Protein AF-A0A433BDW0-F1 (afdb_monomer_lite)

Foldseek 3Di:
DLVQLVVLLVVCLVDLDPVSLLSNLLVLLCVLPPVLVPDDPPQLLNLLSPLVLDDPLVVLLNLQSVCSNCVVVPVDQDPVNVVSRFFPDKDAQDPDDPVCVVLVDRHIWTDGPNFFIGGSQLSSLLSNVSVVQSPPPVHDSNDDDVLSVLSSCCRGHVPNDPDPRRPSSCPSPPPPDD

Sequence (178 aa):
MYEKLQFEAQRLRKGWGKFDAANFIWTAWHLFNDWPKSEPTESPSRNKRDRTSLPEEMRLVIGITNDLANGTKHFILTGKSAERCKVSEVHEELEADWYSYFFHENILAVTAHGDWYFSIRVLQNLWMAYFEWVFDDQQPIDKFPIEILDAIRYCHIPTRPATPTPRIWLEHIEYTPE

Structure (mmCIF, N/CA/C/O backbone):
data_AF-A0A433BDW0-F1
#
_entry.id   AF-A0A433BDW0-F1
#
loop_
_atom_site.group_PDB
_atom_site.id
_atom_site.type_symbol
_atom_site.label_atom_id
_atom_site.label_alt_id
_atom_site.label_comp_id
_atom_site.label_asym_id
_atom_site.label_entity_id
_atom_site.label_seq_id
_atom_site.pdbx_PDB_ins_code
_atom_site.Cartn_x
_atom_site.Cartn_y
_atom_site.Cartn_z
_atom_site.occupancy
_atom_site.B_iso_or_equiv
_atom_site.auth_seq_id
_atom_site.auth_comp_id
_atom_site.auth_asym_id
_atom_site.auth_atom_id
_atom_site.pdbx_PDB_model_num
ATOM 1 N N . MET A 1 1 ? -9.185 14.028 6.359 1.00 83.00 1 MET A N 1
ATOM 2 C CA . MET A 1 1 ? -7.943 13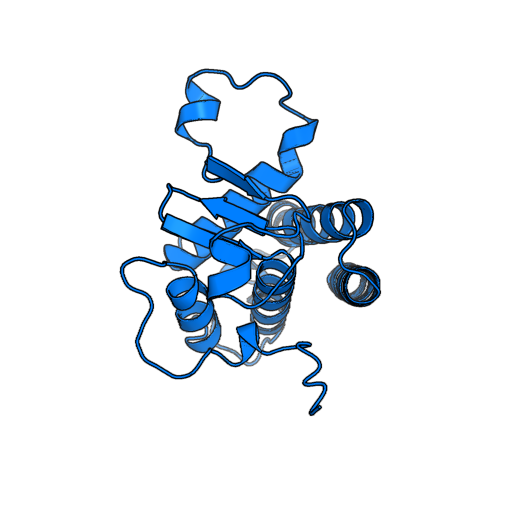.464 5.770 1.00 83.00 1 MET A CA 1
ATOM 3 C C . MET A 1 1 ? -8.216 12.423 4.692 1.00 83.00 1 MET A C 1
ATOM 5 O O . MET A 1 1 ? -7.516 12.455 3.691 1.00 83.00 1 MET A O 1
ATOM 9 N N . TYR A 1 2 ? -9.214 11.544 4.838 1.00 91.06 2 TYR A N 1
ATOM 10 C CA . TYR A 1 2 ? -9.565 10.598 3.770 1.00 91.06 2 TYR A CA 1
ATOM 11 C C . TYR A 1 2 ? -9.988 11.289 2.458 1.00 91.06 2 TYR A C 1
ATOM 13 O O . TYR A 1 2 ? -9.473 10.954 1.400 1.00 91.06 2 TYR A O 1
ATOM 21 N N . GLU A 1 3 ? -10.781 12.361 2.534 1.00 92.69 3 GLU A N 1
ATOM 22 C CA . GLU A 1 3 ? -11.112 13.204 1.368 1.00 92.69 3 GLU A CA 1
ATOM 23 C C . GLU A 1 3 ? -9.871 13.797 0.680 1.00 92.69 3 GLU A C 1
ATOM 25 O O . GLU A 1 3 ? -9.812 13.894 -0.543 1.00 92.69 3 GLU A O 1
ATOM 30 N N . LYS A 1 4 ? -8.834 14.151 1.455 1.00 93.62 4 LYS A N 1
ATOM 31 C CA . LYS A 1 4 ? -7.556 14.601 0.889 1.00 93.62 4 LYS A CA 1
ATOM 32 C C . LYS A 1 4 ? -6.878 13.466 0.126 1.00 93.62 4 LYS A C 1
ATOM 34 O O . LYS A 1 4 ? -6.373 13.701 -0.963 1.00 93.62 4 LYS A O 1
ATOM 39 N N . LEU A 1 5 ? -6.881 12.247 0.667 1.00 95.50 5 LEU A N 1
ATOM 40 C CA . LEU A 1 5 ? -6.346 11.085 -0.041 1.00 95.50 5 LEU A CA 1
ATOM 41 C C . LEU A 1 5 ? -7.094 10.845 -1.360 1.00 95.50 5 LEU A C 1
ATOM 43 O O . LEU A 1 5 ? -6.451 10.639 -2.384 1.00 95.50 5 LEU A O 1
ATOM 47 N N . GLN A 1 6 ? -8.428 10.941 -1.351 1.00 96.12 6 GLN A N 1
ATOM 48 C CA . GLN A 1 6 ? -9.254 10.853 -2.560 1.00 96.12 6 GLN A CA 1
ATOM 49 C C . GLN A 1 6 ? -8.885 11.938 -3.583 1.00 96.12 6 GLN A C 1
ATOM 51 O O . GLN A 1 6 ? -8.749 11.642 -4.770 1.00 96.12 6 GLN A O 1
ATOM 56 N N . PHE A 1 7 ? -8.670 13.178 -3.134 1.00 96.31 7 PHE A N 1
ATOM 57 C CA . PHE A 1 7 ? -8.219 14.275 -3.991 1.00 96.31 7 PHE A CA 1
ATOM 58 C C . PHE A 1 7 ? -6.837 14.006 -4.608 1.00 96.31 7 PHE A C 1
ATOM 60 O O . PHE A 1 7 ? -6.673 14.139 -5.822 1.00 96.31 7 PHE A O 1
ATOM 67 N N . GLU A 1 8 ? -5.853 13.582 -3.808 1.00 95.94 8 GLU A N 1
ATOM 68 C CA . GLU A 1 8 ? -4.514 13.254 -4.318 1.00 95.94 8 GLU A CA 1
ATOM 69 C C . GLU A 1 8 ? -4.549 12.043 -5.263 1.00 95.94 8 GLU A C 1
ATOM 71 O O . GLU A 1 8 ? -3.846 12.039 -6.269 1.00 95.94 8 GLU A O 1
ATOM 76 N N . ALA A 1 9 ? -5.414 11.052 -5.011 1.00 94.94 9 ALA A N 1
ATOM 77 C CA . ALA A 1 9 ? -5.621 9.920 -5.915 1.00 94.94 9 ALA A CA 1
ATOM 78 C C . ALA A 1 9 ? -6.152 10.379 -7.281 1.00 94.94 9 ALA A C 1
ATOM 80 O O . ALA A 1 9 ? -5.628 9.987 -8.321 1.00 94.94 9 ALA A O 1
ATOM 81 N N . GLN A 1 10 ? -7.166 11.251 -7.296 1.00 94.44 10 GLN A N 1
ATOM 82 C CA . GLN A 1 10 ? -7.705 11.822 -8.535 1.00 94.44 10 GLN A CA 1
ATOM 83 C C . GLN A 1 10 ? -6.671 12.657 -9.287 1.00 94.44 10 GLN A C 1
ATOM 85 O O . GLN A 1 10 ? -6.625 12.628 -10.516 1.00 94.44 10 GLN A O 1
ATOM 90 N N . ARG A 1 11 ? -5.844 13.411 -8.562 1.00 93.50 11 ARG A N 1
ATOM 91 C CA . ARG A 1 11 ? -4.769 14.210 -9.146 1.00 93.50 11 ARG A CA 1
ATOM 92 C C . ARG A 1 11 ? -3.697 13.322 -9.775 1.00 93.50 11 ARG A C 1
ATOM 94 O O . ARG A 1 11 ? -3.361 13.543 -10.934 1.00 93.50 11 ARG A O 1
ATOM 101 N N . LEU A 1 12 ? -3.240 12.296 -9.059 1.00 92.06 12 LEU A N 1
ATOM 102 C CA . LEU A 1 12 ? -2.250 11.330 -9.538 1.00 92.06 12 LEU A CA 1
ATOM 103 C C . LEU A 1 12 ? -2.700 10.626 -10.827 1.00 92.06 12 LEU A C 1
ATOM 105 O O . LEU A 1 12 ? -1.910 10.486 -11.758 1.00 92.06 12 LEU A O 1
ATOM 109 N N . ARG A 1 13 ? -3.985 10.272 -10.937 1.00 90.62 13 ARG A N 1
ATOM 110 C CA . ARG A 1 13 ? -4.557 9.624 -12.133 1.00 90.62 13 ARG A CA 1
ATOM 111 C C . ARG A 1 13 ? -4.451 10.445 -13.419 1.00 90.62 13 ARG A C 1
ATOM 113 O O . ARG A 1 13 ? -4.575 9.875 -14.494 1.00 90.62 13 ARG A O 1
ATOM 120 N N . LYS A 1 14 ? -4.219 11.761 -13.342 1.00 89.31 14 LYS A N 1
ATOM 121 C CA . LYS A 1 14 ? -4.119 12.627 -14.530 1.00 89.31 14 LYS A CA 1
ATOM 122 C C . LYS A 1 14 ? -2.847 12.406 -15.346 1.00 89.31 14 LYS A C 1
ATOM 124 O O . LYS A 1 14 ? -2.798 12.849 -16.488 1.00 89.31 14 LYS A O 1
ATOM 129 N N . GLY A 1 15 ? -1.825 11.775 -14.772 1.00 84.00 15 GLY A N 1
ATOM 130 C CA . GLY A 1 15 ? -0.564 11.578 -15.487 1.00 84.00 15 GLY A CA 1
ATOM 131 C C . GLY A 1 15 ? 0.504 10.767 -14.767 1.00 84.00 15 GLY A C 1
ATOM 132 O O . GLY A 1 15 ? 1.612 10.699 -15.273 1.00 84.00 15 GLY A O 1
ATOM 133 N N . TRP A 1 16 ? 0.211 10.183 -13.600 1.00 88.12 16 TRP A N 1
ATOM 134 C CA . TRP A 1 16 ? 1.107 9.269 -12.873 1.00 88.12 16 TRP A CA 1
ATOM 135 C C . TRP A 1 16 ? 2.492 9.843 -12.513 1.00 88.12 16 TRP A C 1
ATOM 137 O O . TRP A 1 16 ? 3.406 9.099 -12.170 1.00 88.12 16 TRP A O 1
ATOM 147 N N . GLY A 1 17 ? 2.636 11.172 -12.532 1.00 86.19 17 GLY A N 1
ATOM 148 C CA . GLY A 1 17 ? 3.922 11.845 -12.381 1.00 86.19 17 GLY A CA 1
ATOM 149 C C . GLY A 1 17 ? 4.516 11.785 -10.968 1.00 86.19 17 GLY A C 1
ATOM 150 O O . GLY A 1 17 ? 3.804 11.745 -9.960 1.00 86.19 17 GLY A O 1
ATOM 151 N N . LYS A 1 18 ? 5.853 11.882 -10.892 1.00 87.00 18 LYS A N 1
ATOM 152 C CA . LYS A 1 18 ? 6.667 11.758 -9.658 1.00 87.00 18 LYS A CA 1
ATOM 153 C C . LYS A 1 18 ? 6.180 12.624 -8.489 1.00 87.00 18 LYS A C 1
ATOM 155 O O . LYS A 1 18 ? 6.111 12.155 -7.354 1.00 87.00 18 LYS A O 1
ATOM 160 N N . PHE A 1 19 ? 5.826 13.884 -8.747 1.00 87.62 19 PHE A N 1
ATOM 161 C CA . PHE A 1 19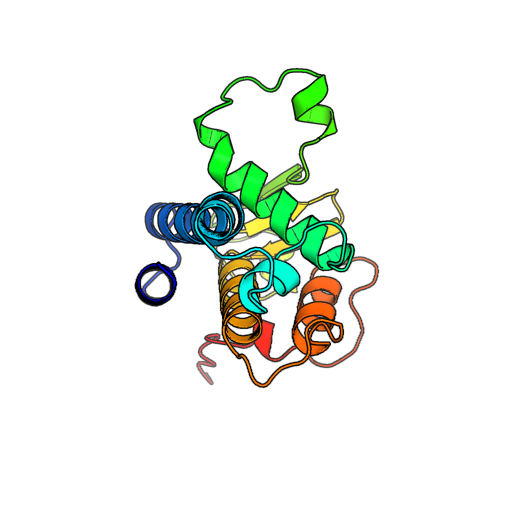 ? 5.380 14.806 -7.695 1.00 87.62 19 PHE A CA 1
ATOM 162 C C . PHE A 1 19 ? 4.014 14.433 -7.114 1.00 87.62 19 PHE A C 1
ATOM 164 O O . PHE A 1 19 ? 3.818 14.496 -5.900 1.00 87.62 19 PHE A O 1
ATOM 171 N N . ASP A 1 20 ? 3.074 14.034 -7.966 1.00 91.38 20 ASP A N 1
ATOM 172 C CA . ASP A 1 20 ? 1.738 13.639 -7.525 1.00 91.38 20 ASP A CA 1
ATOM 173 C C . ASP A 1 20 ? 1.787 12.284 -6.808 1.00 91.38 20 ASP A C 1
ATOM 175 O O . ASP A 1 20 ? 1.100 12.091 -5.804 1.00 91.38 20 ASP A O 1
ATOM 179 N N . ALA A 1 21 ? 2.683 11.390 -7.242 1.00 91.75 21 ALA A N 1
ATOM 180 C CA . ALA A 1 21 ? 2.956 10.119 -6.578 1.00 91.75 21 ALA A CA 1
ATOM 181 C C . ALA A 1 21 ? 3.454 10.338 -5.144 1.00 91.75 21 ALA A C 1
ATOM 183 O O . ALA A 1 21 ? 2.921 9.750 -4.202 1.00 91.75 21 ALA A O 1
ATOM 184 N N . ALA A 1 22 ? 4.423 11.241 -4.958 1.00 90.75 22 ALA A N 1
ATOM 185 C CA . ALA A 1 22 ? 4.931 11.594 -3.635 1.00 90.75 22 ALA A CA 1
ATOM 186 C C . ALA A 1 22 ? 3.829 12.164 -2.724 1.00 90.75 22 ALA A C 1
ATOM 188 O O . ALA A 1 22 ? 3.680 11.715 -1.586 1.00 90.75 22 ALA A O 1
ATOM 189 N N . ASN A 1 23 ? 3.009 13.097 -3.226 1.00 92.94 23 ASN A N 1
ATOM 190 C CA . ASN A 1 23 ? 1.903 13.682 -2.457 1.00 92.94 23 ASN A CA 1
ATOM 191 C C . ASN A 1 23 ? 0.874 12.633 -2.020 1.00 92.94 23 ASN A C 1
ATOM 193 O O . ASN A 1 23 ? 0.427 12.649 -0.866 1.00 92.94 23 ASN A O 1
ATOM 197 N N . PHE A 1 24 ? 0.526 11.707 -2.915 1.00 95.50 24 PHE A N 1
ATOM 198 C CA . PHE A 1 24 ? -0.369 10.601 -2.601 1.00 95.50 24 PHE A CA 1
ATOM 199 C C . PHE A 1 24 ? 0.226 9.689 -1.520 1.00 95.50 24 PHE A C 1
ATOM 201 O O . PHE A 1 24 ? -0.413 9.468 -0.491 1.00 95.50 24 PHE A O 1
ATOM 208 N N . ILE A 1 25 ? 1.466 9.220 -1.702 1.00 94.94 25 ILE A N 1
ATOM 209 C CA . ILE A 1 25 ? 2.147 8.311 -0.768 1.00 94.94 25 ILE A CA 1
ATOM 210 C C . ILE A 1 25 ? 2.302 8.939 0.620 1.00 94.94 25 ILE A C 1
ATOM 212 O O . ILE A 1 25 ? 1.999 8.293 1.625 1.00 94.94 25 ILE A O 1
ATOM 216 N N . TRP A 1 26 ? 2.701 10.210 0.703 1.00 93.31 26 TRP A N 1
ATOM 217 C CA . TRP A 1 26 ? 2.763 10.926 1.979 1.00 93.31 26 TRP A CA 1
ATOM 218 C C . TRP A 1 26 ? 1.397 11.024 2.643 1.00 93.31 26 TRP A C 1
ATOM 220 O O . TRP A 1 26 ? 1.274 10.789 3.845 1.00 93.31 26 TRP A O 1
ATOM 230 N N . THR A 1 27 ? 0.358 11.342 1.873 1.00 95.00 27 THR A N 1
ATOM 231 C CA . THR A 1 27 ? -1.002 11.452 2.406 1.00 95.00 27 THR A CA 1
ATOM 232 C C . THR A 1 27 ? -1.507 10.102 2.920 1.00 95.00 27 THR A C 1
ATOM 234 O O . THR A 1 27 ? -2.047 10.053 4.026 1.00 95.00 27 THR A O 1
ATOM 237 N N . ALA A 1 28 ? -1.274 9.011 2.182 1.00 96.00 28 ALA A N 1
ATOM 238 C CA . ALA A 1 28 ? -1.621 7.650 2.593 1.00 96.00 28 ALA A CA 1
ATOM 239 C C . ALA A 1 28 ? -0.886 7.249 3.880 1.00 96.00 28 ALA A C 1
ATOM 241 O O . ALA A 1 28 ? -1.511 6.803 4.844 1.00 96.00 28 ALA A O 1
ATOM 242 N N . TRP A 1 29 ? 0.427 7.492 3.936 1.00 94.69 29 TRP A N 1
ATOM 243 C CA . TRP A 1 29 ? 1.243 7.212 5.114 1.00 94.69 29 TRP A CA 1
ATOM 244 C C . TRP A 1 29 ? 0.770 7.982 6.348 1.00 94.69 29 TRP A C 1
ATOM 246 O O . TRP A 1 29 ? 0.588 7.387 7.409 1.00 94.69 29 TRP A O 1
ATOM 256 N N . HIS A 1 30 ? 0.534 9.289 6.227 1.00 91.94 30 HIS A N 1
ATOM 257 C CA . HIS A 1 30 ? 0.064 10.108 7.345 1.00 91.94 30 HIS A CA 1
ATOM 258 C C . HIS A 1 30 ? -1.333 9.690 7.817 1.00 91.94 30 HIS A C 1
ATOM 260 O O . HIS A 1 30 ? -1.587 9.639 9.023 1.00 91.94 30 HIS A O 1
ATOM 266 N N . LEU A 1 31 ? -2.227 9.334 6.890 1.00 93.06 31 LEU A N 1
ATOM 267 C CA . LEU A 1 31 ? -3.548 8.812 7.236 1.00 93.06 31 LEU A CA 1
ATOM 268 C C . LEU A 1 31 ? -3.464 7.463 7.962 1.00 93.06 31 LEU A C 1
ATOM 270 O O . LEU A 1 31 ? -4.245 7.214 8.875 1.00 93.06 31 LEU A O 1
ATOM 274 N N . PHE A 1 32 ? -2.505 6.611 7.604 1.00 93.94 32 PHE A N 1
ATOM 275 C CA . PHE A 1 32 ? -2.284 5.342 8.290 1.00 93.94 32 PHE A CA 1
ATOM 276 C C . PHE A 1 32 ? -1.612 5.526 9.662 1.00 93.94 32 PHE A C 1
ATOM 278 O O . PHE A 1 32 ? -2.055 4.961 10.656 1.00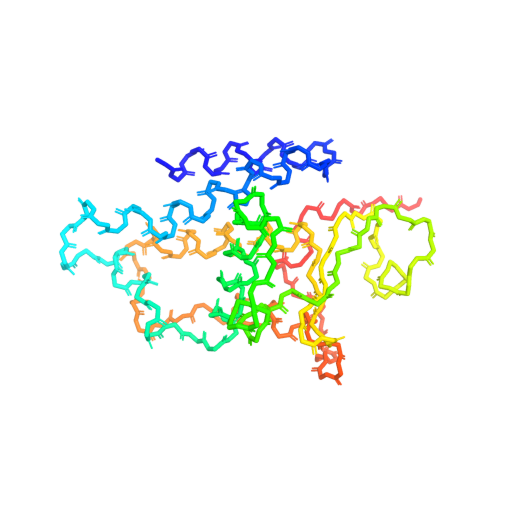 93.94 32 PHE A O 1
ATOM 285 N N . ASN A 1 33 ? -0.519 6.289 9.727 1.00 91.25 33 ASN A N 1
ATOM 286 C CA . ASN A 1 33 ? 0.395 6.304 10.871 1.00 91.25 33 ASN A CA 1
ATOM 287 C C . ASN A 1 33 ? 0.055 7.358 11.932 1.00 91.25 33 ASN A C 1
ATOM 289 O O . ASN A 1 33 ? 0.294 7.135 13.121 1.00 91.25 33 ASN A O 1
ATOM 293 N N . ASP A 1 34 ? -0.449 8.520 11.518 1.00 85.69 34 ASP A N 1
ATOM 294 C CA . ASP A 1 34 ? -0.622 9.659 12.422 1.00 85.69 34 ASP A CA 1
ATOM 295 C C . ASP A 1 34 ? -2.071 9.855 12.846 1.00 85.69 34 ASP A C 1
ATOM 297 O O . ASP A 1 34 ? -2.321 10.150 14.014 1.00 85.69 34 ASP A O 1
ATOM 301 N N . TRP A 1 35 ? -3.022 9.617 11.943 1.00 79.06 35 TRP A N 1
ATOM 302 C CA . TRP A 1 35 ? -4.448 9.798 12.222 1.00 79.06 35 TRP A CA 1
ATOM 303 C C . TRP A 1 35 ? -5.006 8.937 13.373 1.00 79.06 35 TRP A C 1
ATOM 305 O O . TRP A 1 35 ? -5.761 9.472 14.184 1.00 79.06 35 TRP A O 1
ATOM 315 N N . PRO A 1 36 ? -4.631 7.650 13.549 1.00 78.88 36 PRO A N 1
ATOM 316 C CA . PRO A 1 36 ? -5.181 6.835 14.640 1.00 78.88 36 PRO A CA 1
ATOM 317 C C . PRO A 1 36 ? -4.892 7.382 16.046 1.00 78.88 36 PRO A C 1
ATOM 319 O O . PRO A 1 36 ? -5.572 7.019 17.005 1.00 78.88 36 PRO A O 1
ATOM 322 N N . LYS A 1 37 ? -3.886 8.257 16.191 1.00 78.00 37 LYS A N 1
ATOM 323 C CA . LYS A 1 37 ? -3.496 8.852 17.479 1.00 78.00 37 LYS A CA 1
ATOM 324 C C . LYS A 1 37 ? -4.559 9.801 18.035 1.00 78.00 37 LYS A C 1
ATOM 326 O O . LYS A 1 37 ? -4.567 10.037 19.239 1.00 78.00 37 LYS A O 1
ATOM 331 N N . SER A 1 38 ? -5.437 10.334 17.186 1.00 78.75 38 SER A N 1
ATOM 332 C CA . SER A 1 38 ? -6.513 11.250 17.580 1.00 78.75 38 SER A CA 1
ATOM 333 C C . SER A 1 38 ? -7.888 10.586 17.706 1.00 78.75 38 SER A C 1
ATOM 335 O O . SER A 1 38 ? -8.857 11.276 18.005 1.00 78.75 38 SER A O 1
ATOM 337 N N . GLU A 1 39 ? -8.001 9.275 17.479 1.00 81.81 39 GLU A N 1
ATOM 338 C CA . GLU A 1 39 ? -9.278 8.553 17.543 1.00 81.81 39 GLU A CA 1
ATOM 339 C C . GLU A 1 39 ? -9.459 7.773 18.857 1.00 81.81 39 GLU A C 1
ATOM 341 O O . GLU A 1 39 ? -8.474 7.284 19.424 1.00 81.81 39 GLU A O 1
ATOM 346 N N . PRO A 1 40 ? -10.709 7.575 19.324 1.00 84.94 40 PRO A N 1
ATOM 347 C CA . PRO A 1 40 ? -11.004 6.679 20.441 1.00 84.94 40 PRO A CA 1
ATOM 348 C C . PRO A 1 40 ? -10.466 5.263 20.198 1.00 84.94 40 PRO A C 1
ATOM 350 O O . PRO A 1 40 ? -10.509 4.759 19.077 1.00 84.94 40 PRO A O 1
ATOM 353 N N . THR A 1 41 ? -9.983 4.600 21.251 1.00 84.06 41 THR A N 1
ATOM 354 C CA . THR A 1 41 ? -9.445 3.225 21.187 1.00 84.06 41 THR A CA 1
ATOM 355 C C . THR A 1 41 ? -10.458 2.200 20.689 1.00 84.06 41 THR A C 1
ATOM 357 O O . THR A 1 41 ? -10.071 1.211 20.086 1.00 84.06 41 THR A O 1
ATOM 360 N N . GLU A 1 42 ? -11.746 2.444 20.916 1.00 84.62 42 GLU A N 1
ATOM 361 C CA . GLU A 1 42 ? -12.836 1.542 20.530 1.00 84.62 42 GLU A CA 1
ATOM 362 C C . GLU A 1 42 ? -13.303 1.752 19.081 1.00 84.62 42 GLU A C 1
ATOM 364 O O . GLU A 1 42 ? -14.125 0.985 18.587 1.00 84.62 42 GLU A O 1
ATOM 369 N N . SER A 1 43 ? -12.776 2.768 18.382 1.00 88.12 43 SER A N 1
ATOM 370 C CA . SER A 1 43 ? -13.183 3.077 17.011 1.00 88.12 43 SER A CA 1
ATOM 371 C C . SER A 1 43 ? -12.881 1.904 16.065 1.00 88.12 43 SER A C 1
ATOM 373 O O . SER A 1 43 ? -11.718 1.484 15.982 1.00 88.12 43 SER A O 1
ATOM 375 N N . PRO A 1 44 ? -13.864 1.405 15.286 1.00 89.00 44 PRO A N 1
ATOM 376 C CA . PRO A 1 44 ? -13.636 0.357 14.293 1.00 89.00 44 PRO A CA 1
ATOM 377 C C . PRO A 1 44 ? -12.508 0.704 13.318 1.00 89.00 44 PRO A C 1
ATOM 379 O O . PRO A 1 44 ? -11.622 -0.115 13.077 1.00 89.00 44 PRO A O 1
ATOM 382 N N . SER A 1 45 ? -12.470 1.949 12.837 1.00 90.00 45 SER A N 1
ATOM 383 C CA . SER A 1 45 ? -11.433 2.451 11.929 1.00 90.00 45 SER A CA 1
ATOM 384 C C . SER A 1 45 ? -10.023 2.393 12.532 1.00 90.00 45 SER A C 1
ATOM 386 O O . SER A 1 45 ? -9.042 2.137 11.829 1.00 90.00 45 SER A O 1
ATOM 388 N N . ARG A 1 46 ? -9.891 2.600 13.847 1.00 89.88 46 ARG A N 1
ATOM 389 C CA . ARG A 1 46 ? -8.614 2.488 14.561 1.00 89.88 46 ARG A CA 1
ATOM 390 C C . ARG A 1 46 ? -8.175 1.033 14.659 1.00 89.88 46 ARG A C 1
ATOM 392 O O . ARG A 1 46 ? -7.022 0.737 14.361 1.00 89.88 46 ARG A O 1
ATOM 399 N N . ASN A 1 47 ? -9.094 0.136 15.006 1.00 90.31 47 ASN A N 1
ATOM 400 C CA . ASN A 1 47 ? -8.813 -1.294 15.138 1.00 90.31 47 ASN A CA 1
ATOM 401 C C . ASN A 1 47 ? -8.464 -1.949 13.792 1.00 90.31 47 ASN A C 1
ATOM 403 O O . ASN A 1 47 ? -7.524 -2.735 13.716 1.00 90.31 47 ASN A O 1
ATOM 407 N N . LYS A 1 48 ? -9.131 -1.550 12.703 1.00 93.12 48 LYS A N 1
ATOM 408 C CA . LYS A 1 48 ? -8.804 -1.966 11.325 1.00 93.12 48 LYS A CA 1
ATOM 409 C C . LYS A 1 48 ? -7.414 -1.514 10.850 1.00 93.12 48 LYS A C 1
ATOM 411 O O . LYS A 1 48 ? -6.874 -2.052 9.885 1.00 93.12 48 LYS A O 1
ATOM 416 N N . ARG A 1 49 ? -6.826 -0.516 11.516 1.00 92.06 49 ARG A N 1
ATOM 417 C CA . ARG A 1 49 ? -5.471 -0.002 11.257 1.00 92.06 49 ARG A CA 1
ATOM 418 C C . ARG A 1 49 ? -4.408 -0.548 12.202 1.00 92.06 49 ARG A C 1
ATOM 420 O O . ARG A 1 49 ? -3.244 -0.159 12.083 1.00 92.06 49 ARG A O 1
ATOM 427 N N . ASP A 1 50 ? -4.765 -1.435 13.127 1.00 90.56 50 ASP A N 1
ATOM 428 C CA . ASP A 1 50 ? -3.776 -2.069 13.988 1.00 90.56 50 ASP A CA 1
ATOM 429 C C . ASP A 1 50 ? -2.806 -2.917 13.150 1.00 90.56 50 ASP A C 1
ATOM 431 O O . ASP A 1 50 ? -3.154 -3.943 12.576 1.00 90.56 50 ASP A O 1
ATOM 435 N N . ARG A 1 51 ? -1.539 -2.492 13.100 1.00 91.00 51 ARG A N 1
ATOM 436 C CA . ARG A 1 51 ? -0.481 -3.187 12.354 1.00 91.00 51 ARG A CA 1
ATOM 437 C C . ARG A 1 51 ? -0.339 -4.653 12.753 1.00 91.00 51 ARG A C 1
ATOM 439 O O . ARG A 1 51 ? 0.101 -5.448 11.928 1.00 91.00 51 ARG A O 1
ATOM 446 N N . THR A 1 52 ? -0.628 -5.000 14.004 1.00 89.00 52 THR A N 1
ATOM 447 C CA . THR A 1 52 ? -0.414 -6.360 14.511 1.00 89.00 52 THR A CA 1
ATOM 448 C C . THR A 1 52 ? -1.492 -7.335 14.050 1.00 89.00 52 THR A C 1
ATOM 450 O O . THR A 1 52 ? -1.185 -8.512 13.863 1.00 89.00 52 THR A O 1
ATOM 453 N N . SER A 1 53 ? -2.705 -6.842 13.786 1.00 90.50 53 SER A N 1
ATOM 454 C CA . SER A 1 53 ? -3.829 -7.635 13.283 1.00 90.50 53 SER A CA 1
ATOM 455 C C . SER A 1 53 ? -3.850 -7.757 11.755 1.00 90.50 53 SER A C 1
ATOM 457 O O . SER A 1 53 ? -4.487 -8.664 11.224 1.00 90.50 53 SER A O 1
ATOM 459 N N . LEU A 1 54 ? -3.140 -6.878 11.038 1.00 94.69 54 LEU A N 1
ATOM 460 C CA . LEU A 1 54 ? -3.107 -6.896 9.576 1.00 94.69 54 LEU A CA 1
ATOM 461 C C . LEU A 1 54 ? -2.332 -8.101 9.003 1.00 94.69 54 LEU A C 1
ATOM 463 O O . LEU A 1 54 ? -1.285 -8.475 9.554 1.00 94.69 54 LEU A O 1
ATOM 467 N N . PRO A 1 55 ? -2.782 -8.655 7.854 1.00 95.94 55 PRO A N 1
ATOM 468 C CA . PRO A 1 55 ? -2.050 -9.685 7.118 1.00 95.94 55 PRO A CA 1
ATOM 469 C C . PRO A 1 55 ? -0.629 -9.251 6.752 1.00 95.94 55 PRO A C 1
ATOM 471 O O . PRO A 1 55 ? -0.346 -8.062 6.580 1.00 95.94 55 PRO A O 1
ATOM 474 N N . GLU A 1 56 ? 0.270 -10.222 6.598 1.00 95.06 56 GLU A N 1
ATOM 475 C CA . GLU A 1 56 ? 1.677 -9.966 6.279 1.00 95.06 56 GLU A CA 1
ATOM 476 C C . GLU A 1 56 ? 1.847 -9.189 4.971 1.00 95.06 56 GLU A C 1
ATOM 478 O O . GLU A 1 56 ? 2.635 -8.246 4.906 1.00 95.06 56 GLU A O 1
ATOM 483 N N . GLU A 1 57 ? 1.032 -9.511 3.975 1.00 95.19 57 GLU A N 1
ATOM 484 C CA . GLU A 1 57 ? 0.982 -8.850 2.679 1.00 95.19 57 GLU A CA 1
ATOM 485 C C . GLU A 1 57 ? 0.641 -7.358 2.819 1.00 95.19 57 GLU A C 1
ATOM 487 O O . GLU A 1 57 ? 1.308 -6.501 2.241 1.00 95.19 57 GLU A O 1
ATOM 492 N N . MET A 1 58 ? -0.337 -7.007 3.659 1.00 96.44 58 MET A N 1
ATOM 493 C CA . MET A 1 58 ? -0.664 -5.600 3.907 1.00 96.44 58 MET A CA 1
ATOM 494 C C . MET A 1 58 ? 0.443 -4.898 4.705 1.00 96.44 58 MET A C 1
ATOM 496 O O . MET A 1 58 ? 0.755 -3.732 4.455 1.00 96.44 58 MET A O 1
ATOM 500 N N . ARG A 1 59 ? 1.100 -5.602 5.636 1.00 96.00 59 ARG A N 1
ATOM 501 C CA . ARG A 1 59 ? 2.273 -5.065 6.345 1.00 96.00 59 ARG A CA 1
ATOM 502 C C . ARG A 1 59 ? 3.438 -4.773 5.399 1.00 96.00 59 ARG A C 1
ATOM 504 O O . ARG A 1 59 ? 4.147 -3.793 5.629 1.00 96.00 59 ARG A O 1
ATOM 511 N N . LEU A 1 60 ? 3.615 -5.560 4.336 1.00 95.19 60 LEU A N 1
ATOM 512 C CA . LEU A 1 60 ? 4.585 -5.276 3.277 1.00 95.19 60 LEU A CA 1
ATOM 513 C C . LEU A 1 60 ? 4.247 -3.963 2.558 1.00 95.19 60 LEU A C 1
ATOM 515 O O . LEU A 1 60 ? 5.112 -3.094 2.469 1.00 95.19 60 LEU A O 1
ATOM 519 N N . VAL A 1 61 ? 2.993 -3.770 2.136 1.00 96.44 61 VAL A N 1
ATOM 520 C CA . VAL A 1 61 ? 2.536 -2.519 1.493 1.00 96.44 61 VAL A CA 1
ATOM 521 C C . VAL A 1 61 ? 2.759 -1.307 2.403 1.00 96.44 61 VAL A C 1
ATOM 523 O O . VAL A 1 61 ? 3.263 -0.271 1.961 1.00 96.44 61 VAL A O 1
ATOM 526 N N . ILE A 1 62 ? 2.451 -1.437 3.697 1.00 95.31 62 ILE A N 1
ATOM 527 C CA . ILE A 1 62 ? 2.712 -0.394 4.700 1.00 95.31 62 ILE A CA 1
ATOM 528 C C . ILE A 1 62 ? 4.212 -0.092 4.798 1.00 95.31 62 ILE A C 1
ATOM 530 O O . ILE A 1 62 ? 4.589 1.076 4.868 1.00 95.31 62 ILE A O 1
ATOM 534 N N . GLY A 1 63 ? 5.063 -1.122 4.796 1.00 93.12 63 GLY A N 1
ATOM 535 C CA . GLY A 1 63 ? 6.519 -0.980 4.826 1.00 93.12 63 GLY A CA 1
ATOM 536 C C . GLY A 1 63 ? 7.071 -0.261 3.593 1.00 93.12 63 GLY A C 1
ATOM 537 O O . GLY A 1 63 ? 7.806 0.709 3.737 1.00 93.12 63 GLY A O 1
ATOM 538 N N . ILE A 1 64 ? 6.636 -0.655 2.396 1.00 92.62 64 ILE A N 1
ATOM 539 C CA . ILE A 1 64 ? 6.989 0.014 1.133 1.00 92.62 64 ILE A CA 1
ATOM 540 C C . ILE A 1 64 ? 6.591 1.491 1.178 1.00 92.62 64 ILE A C 1
ATOM 542 O O . ILE A 1 64 ? 7.385 2.377 0.873 1.00 92.62 64 ILE A O 1
ATOM 546 N N . THR A 1 65 ? 5.366 1.769 1.620 1.00 93.94 65 THR A N 1
ATOM 547 C CA . THR A 1 65 ? 4.841 3.138 1.714 1.00 93.94 65 THR A CA 1
ATOM 548 C C . THR A 1 65 ? 5.619 3.964 2.735 1.00 93.94 65 THR A C 1
ATOM 550 O O . THR A 1 65 ? 5.905 5.130 2.484 1.00 93.94 65 THR A O 1
ATOM 553 N N . ASN A 1 66 ? 5.999 3.370 3.870 1.00 91.94 66 ASN A N 1
ATOM 554 C CA . ASN A 1 66 ? 6.858 4.005 4.866 1.00 91.94 66 ASN A CA 1
ATOM 555 C C . ASN A 1 66 ? 8.222 4.391 4.282 1.00 91.94 66 ASN A C 1
ATOM 557 O O . ASN A 1 66 ? 8.695 5.501 4.530 1.00 91.94 66 ASN A O 1
ATOM 561 N N . ASP A 1 67 ? 8.847 3.490 3.528 1.00 88.75 67 ASP A N 1
ATOM 562 C CA . ASP A 1 67 ? 10.167 3.720 2.942 1.00 88.75 67 ASP A CA 1
ATOM 563 C C . ASP A 1 67 ? 10.106 4.818 1.880 1.00 88.75 67 ASP A C 1
ATOM 565 O O . ASP A 1 67 ? 10.905 5.752 1.914 1.00 88.75 67 ASP A O 1
ATOM 569 N N . LEU A 1 68 ? 9.090 4.789 1.014 1.00 88.88 68 LEU A N 1
ATOM 570 C CA . LEU A 1 68 ? 8.848 5.840 0.025 1.00 88.88 68 LEU A CA 1
ATOM 571 C C . LEU A 1 68 ? 8.533 7.191 0.677 1.00 88.88 68 LEU A C 1
ATOM 573 O O . LEU A 1 68 ? 9.061 8.225 0.266 1.00 88.88 68 LEU A O 1
ATOM 577 N N . ALA A 1 69 ? 7.714 7.201 1.730 1.00 87.94 69 ALA A N 1
ATOM 578 C CA . ALA A 1 69 ? 7.348 8.426 2.428 1.00 87.94 69 ALA A CA 1
ATOM 579 C C . ALA A 1 69 ? 8.531 9.062 3.175 1.00 87.94 69 ALA A C 1
ATOM 581 O O . ALA A 1 69 ? 8.603 10.289 3.279 1.00 87.94 69 ALA A O 1
ATOM 582 N N . ASN A 1 70 ? 9.455 8.248 3.693 1.00 82.00 70 ASN A N 1
ATOM 583 C CA . ASN A 1 70 ? 10.594 8.708 4.490 1.00 82.00 70 ASN A CA 1
ATOM 584 C C . ASN A 1 70 ? 11.931 8.726 3.739 1.00 82.00 70 ASN A C 1
ATOM 586 O O . ASN A 1 70 ? 12.921 9.181 4.316 1.00 82.00 70 ASN A O 1
ATOM 590 N N . GLY A 1 71 ? 11.982 8.304 2.473 1.00 67.88 71 GLY A N 1
ATOM 591 C CA . GLY A 1 71 ? 13.209 8.290 1.670 1.00 67.88 71 GLY A CA 1
ATOM 592 C C . GLY A 1 71 ? 13.899 9.657 1.588 1.00 67.88 71 GLY A C 1
ATOM 593 O O . GLY A 1 71 ? 15.122 9.738 1.584 1.00 67.88 71 GLY A O 1
ATOM 594 N N . THR A 1 72 ? 13.135 10.752 1.653 1.00 58.88 72 THR A N 1
ATOM 595 C CA . THR A 1 72 ? 13.667 12.128 1.673 1.00 58.88 72 THR A CA 1
ATOM 596 C C . THR A 1 72 ? 14.209 12.577 3.035 1.00 58.88 72 THR A C 1
ATOM 598 O O . THR A 1 72 ? 14.917 13.577 3.112 1.00 58.88 72 THR A O 1
ATOM 601 N N . LYS A 1 73 ? 13.891 11.874 4.130 1.00 51.31 73 LYS A N 1
ATOM 602 C CA . LYS A 1 73 ? 14.368 12.197 5.491 1.00 51.31 73 LYS A CA 1
ATOM 603 C C . LYS A 1 73 ? 15.653 11.460 5.857 1.00 51.31 73 LYS A C 1
ATOM 605 O O . LYS A 1 73 ? 16.399 11.925 6.715 1.00 51.31 73 LYS A O 1
ATOM 610 N N . HIS A 1 74 ? 15.922 10.332 5.205 1.00 48.75 74 HIS A N 1
ATOM 611 C CA . HIS A 1 74 ? 17.099 9.504 5.438 1.00 48.75 74 HIS A CA 1
ATOM 612 C C . HIS A 1 74 ? 17.910 9.360 4.145 1.00 48.75 74 HIS A C 1
ATOM 614 O O . HIS A 1 74 ? 17.989 8.284 3.569 1.00 48.75 74 HIS A O 1
ATOM 620 N N . PHE A 1 75 ? 18.569 10.445 3.716 1.00 46.78 75 PHE A N 1
ATOM 621 C CA . PHE A 1 75 ? 19.532 10.423 2.598 1.00 46.78 75 PHE A CA 1
ATOM 622 C C . PHE A 1 75 ? 20.746 9.507 2.845 1.00 46.78 75 PHE A C 1
ATOM 624 O O . PHE A 1 75 ? 21.531 9.254 1.936 1.00 46.78 75 PHE A O 1
ATOM 631 N N . ILE A 1 76 ? 20.919 9.027 4.081 1.00 51.53 76 ILE A N 1
ATOM 632 C CA . ILE A 1 76 ? 21.964 8.087 4.478 1.00 51.53 76 ILE A CA 1
ATOM 633 C C . ILE A 1 76 ? 21.289 6.916 5.187 1.00 51.53 76 ILE A C 1
ATOM 635 O O . ILE A 1 76 ? 20.766 7.059 6.297 1.00 51.53 76 ILE A O 1
ATOM 639 N N . LEU A 1 77 ? 21.320 5.747 4.551 1.00 55.31 77 LEU A N 1
ATOM 640 C CA . LEU A 1 77 ? 20.904 4.501 5.173 1.00 55.31 77 LEU A CA 1
ATOM 641 C C . LEU A 1 77 ? 21.986 4.068 6.171 1.00 55.31 77 LEU A C 1
ATOM 643 O O . LEU A 1 77 ? 23.081 3.656 5.801 1.00 55.31 77 LEU A O 1
ATOM 647 N N . THR A 1 78 ? 21.683 4.152 7.463 1.00 60.97 78 THR A N 1
ATOM 648 C CA . THR A 1 78 ? 22.444 3.418 8.485 1.00 60.97 78 THR A CA 1
ATOM 649 C C . THR A 1 78 ? 22.296 1.908 8.257 1.00 60.97 78 THR A C 1
ATOM 651 O O . THR A 1 78 ? 21.268 1.475 7.739 1.00 60.97 78 THR A O 1
ATOM 654 N N . GLY A 1 79 ? 23.252 1.075 8.690 1.00 63.75 79 GLY A N 1
ATOM 655 C CA . GLY A 1 79 ? 23.149 -0.389 8.519 1.00 63.75 79 GLY A CA 1
ATOM 656 C C . GLY A 1 79 ? 21.815 -0.969 9.020 1.00 63.75 79 GLY A C 1
ATOM 657 O O . GLY A 1 79 ? 21.151 -1.715 8.312 1.00 63.75 79 GLY A O 1
ATOM 658 N N . LYS A 1 80 ? 21.330 -0.490 10.175 1.00 65.12 80 LYS A N 1
ATOM 659 C CA . LYS A 1 80 ? 20.022 -0.882 10.734 1.00 65.12 80 LYS A CA 1
ATOM 660 C C . LYS A 1 80 ? 18.817 -0.422 9.908 1.00 65.12 80 LYS A C 1
ATOM 662 O O . LYS A 1 80 ? 17.770 -1.058 9.978 1.00 65.12 80 LYS A O 1
ATOM 667 N N . SER A 1 81 ? 18.904 0.709 9.206 1.00 63.72 81 SER A N 1
ATOM 668 C CA . SER A 1 81 ? 17.813 1.179 8.342 1.00 63.72 81 SER A CA 1
ATOM 669 C C . SER A 1 81 ? 17.851 0.503 6.973 1.00 63.72 81 SER A C 1
ATOM 671 O O . SER A 1 81 ? 16.791 0.223 6.430 1.00 63.72 81 SER A O 1
ATOM 673 N N . ALA A 1 82 ? 19.040 0.163 6.464 1.00 63.78 82 ALA A N 1
ATOM 674 C CA . ALA A 1 82 ? 19.197 -0.652 5.261 1.00 63.78 82 ALA A CA 1
ATOM 675 C C . ALA A 1 82 ? 18.582 -2.052 5.445 1.00 63.78 82 ALA A C 1
ATOM 677 O O . ALA A 1 82 ? 17.794 -2.482 4.615 1.00 63.78 82 ALA A O 1
ATOM 678 N N . GLU A 1 83 ? 18.840 -2.714 6.579 1.00 70.94 83 GLU A N 1
ATOM 679 C CA . GLU A 1 83 ? 18.265 -4.034 6.911 1.00 70.94 83 GLU A CA 1
ATOM 680 C C . GLU A 1 83 ? 16.730 -4.037 7.035 1.00 70.94 83 GLU A C 1
ATOM 682 O O . GLU A 1 83 ? 16.090 -5.081 6.912 1.00 70.94 83 GLU A O 1
ATOM 687 N N . ARG A 1 84 ? 16.121 -2.880 7.320 1.00 74.44 84 ARG A N 1
ATOM 688 C CA . ARG A 1 84 ? 14.665 -2.737 7.484 1.00 74.44 84 ARG A CA 1
ATOM 689 C C . ARG A 1 84 ? 13.959 -2.287 6.209 1.00 74.44 84 ARG A C 1
ATOM 691 O O . ARG A 1 84 ? 12.735 -2.414 6.156 1.00 74.44 84 ARG A O 1
ATOM 698 N N . CYS A 1 85 ? 14.716 -1.784 5.234 1.00 75.38 85 CYS A N 1
ATOM 699 C CA . CYS A 1 85 ? 14.208 -1.313 3.956 1.00 75.38 85 CYS A CA 1
ATOM 700 C C . CYS A 1 85 ? 13.547 -2.472 3.205 1.00 75.38 85 CYS A C 1
ATOM 702 O O . CYS A 1 85 ? 14.106 -3.562 3.072 1.00 75.38 85 CYS A O 1
ATOM 704 N N . LYS A 1 86 ? 12.319 -2.244 2.762 1.00 84.50 86 LYS A N 1
ATOM 705 C CA . LYS A 1 86 ? 11.509 -3.170 1.976 1.00 84.50 86 LYS A CA 1
ATOM 706 C C . LYS A 1 86 ? 11.720 -2.936 0.496 1.00 84.50 86 LYS A C 1
ATOM 708 O O . LYS A 1 86 ? 11.859 -3.907 -0.242 1.00 84.50 86 LYS A O 1
ATOM 713 N N . VAL A 1 87 ? 11.788 -1.671 0.086 1.00 78.38 87 VAL A N 1
ATOM 714 C CA . VAL A 1 87 ? 12.078 -1.284 -1.298 1.00 78.38 87 VAL A CA 1
ATOM 715 C C . VAL A 1 87 ? 13.531 -1.627 -1.619 1.00 78.38 87 VAL A C 1
ATOM 717 O O . VAL A 1 87 ? 14.448 -1.139 -0.962 1.00 78.38 87 VAL A O 1
ATOM 720 N N . SER A 1 88 ? 13.731 -2.483 -2.616 1.00 81.81 88 SER A N 1
ATOM 721 C CA . SER A 1 88 ? 15.047 -2.840 -3.146 1.00 81.81 88 SER A CA 1
ATOM 722 C C . SER A 1 88 ? 15.413 -2.014 -4.376 1.00 81.81 88 SER A C 1
ATOM 724 O O . SER A 1 88 ? 16.586 -1.716 -4.574 1.00 81.81 88 SER A O 1
ATOM 726 N N . GLU A 1 89 ? 14.422 -1.628 -5.183 1.00 82.25 89 GLU A N 1
ATOM 727 C CA . GLU A 1 89 ? 14.627 -0.897 -6.434 1.00 82.25 89 GLU A CA 1
ATOM 728 C C . GLU A 1 89 ? 13.445 0.037 -6.720 1.00 82.25 89 GLU A C 1
ATOM 730 O O . GLU A 1 89 ? 12.302 -0.278 -6.378 1.00 82.25 89 GLU A O 1
ATOM 735 N N . VAL A 1 90 ? 13.728 1.191 -7.330 1.00 78.88 90 VAL A N 1
ATOM 736 C CA . VAL A 1 90 ? 12.727 2.144 -7.824 1.00 78.88 90 VAL A CA 1
ATOM 737 C C . VAL A 1 90 ? 12.871 2.216 -9.336 1.00 78.88 90 VAL A C 1
ATOM 739 O O . VAL A 1 90 ? 13.940 2.558 -9.838 1.00 78.88 90 VAL A O 1
ATOM 742 N N . HIS A 1 91 ? 11.784 1.926 -10.037 1.00 79.25 91 HIS A N 1
ATOM 743 C CA . HIS A 1 91 ? 11.708 1.937 -11.490 1.00 79.25 91 HIS A CA 1
ATOM 744 C C . HIS A 1 91 ? 11.153 3.280 -11.946 1.00 79.25 91 HIS A C 1
ATOM 746 O O . HIS A 1 91 ? 10.050 3.680 -11.558 1.00 79.25 91 HIS A O 1
ATOM 752 N N . GLU A 1 92 ? 11.945 4.001 -12.735 1.00 77.75 92 GLU A N 1
ATOM 753 C CA . GLU A 1 92 ? 11.491 5.213 -13.411 1.00 77.75 92 GLU A CA 1
ATOM 754 C C . GLU A 1 92 ? 10.836 4.873 -14.757 1.00 77.75 92 GLU A C 1
ATOM 756 O O . GLU A 1 92 ? 10.963 3.754 -15.241 1.00 77.75 92 GLU A O 1
ATOM 761 N N . GLU A 1 93 ? 10.142 5.840 -15.364 1.00 64.12 93 GLU A N 1
ATOM 762 C CA . GLU A 1 93 ? 9.547 5.712 -16.702 1.00 64.12 93 GLU A CA 1
ATOM 763 C C . GLU A 1 93 ? 10.646 5.459 -17.755 1.00 64.12 93 GLU A C 1
ATOM 765 O O . GLU A 1 93 ? 11.225 6.391 -18.317 1.00 64.12 93 GLU A O 1
ATOM 770 N N . LEU A 1 94 ? 10.980 4.192 -17.992 1.00 55.00 94 LEU A N 1
ATOM 771 C CA . LEU A 1 94 ? 11.932 3.743 -19.002 1.00 55.00 94 LEU A CA 1
ATOM 772 C C . LEU A 1 94 ? 11.172 2.919 -20.043 1.00 55.00 94 LEU A C 1
ATOM 774 O O . LEU A 1 94 ? 10.432 2.004 -19.701 1.00 55.00 94 LEU A O 1
ATOM 778 N N . GLU A 1 95 ? 11.384 3.209 -21.330 1.00 48.25 95 GLU A N 1
ATOM 779 C CA . GLU A 1 95 ? 10.688 2.552 -22.454 1.00 48.25 95 GLU A CA 1
ATOM 780 C C . GLU A 1 95 ? 10.878 1.020 -22.530 1.00 48.25 95 GLU A C 1
ATOM 782 O O . GLU A 1 95 ? 10.189 0.367 -23.312 1.00 48.25 95 GLU A O 1
ATOM 787 N N . ALA A 1 96 ? 11.788 0.423 -21.751 1.00 49.97 96 ALA A N 1
ATOM 788 C CA . ALA A 1 96 ? 12.153 -0.988 -21.879 1.00 49.97 96 ALA A CA 1
ATOM 789 C C . ALA A 1 96 ? 12.626 -1.637 -20.563 1.00 49.97 96 ALA A C 1
ATOM 791 O O . ALA A 1 96 ? 13.717 -2.206 -20.507 1.00 49.97 96 ALA A O 1
ATOM 792 N N . ASP A 1 97 ? 11.815 -1.573 -19.508 1.00 59.25 97 ASP A N 1
ATOM 793 C CA . ASP A 1 97 ? 12.015 -2.403 -18.314 1.00 59.25 97 ASP A CA 1
ATOM 794 C C . ASP A 1 97 ? 11.236 -3.736 -18.420 1.00 59.25 97 ASP A C 1
ATOM 796 O O . ASP A 1 97 ? 10.139 -3.804 -18.984 1.00 59.25 97 ASP A O 1
ATOM 800 N N . TRP A 1 98 ? 11.804 -4.826 -17.889 1.00 59.44 98 TRP A N 1
ATOM 801 C CA . TRP A 1 98 ? 11.207 -6.169 -17.895 1.00 59.44 98 TRP A CA 1
ATOM 802 C C . TRP A 1 98 ? 9.811 -6.163 -17.268 1.00 59.44 98 TRP A C 1
ATOM 804 O O . TRP A 1 98 ? 8.894 -6.824 -17.759 1.00 59.44 98 TRP A O 1
ATOM 814 N N . TYR A 1 99 ? 9.612 -5.364 -16.221 1.00 62.31 99 TYR A N 1
ATOM 815 C CA . TYR A 1 99 ? 8.318 -5.246 -15.563 1.00 62.31 99 TYR A CA 1
ATOM 816 C C . TYR A 1 99 ? 7.288 -4.494 -16.415 1.00 62.31 99 TYR A C 1
ATOM 818 O O . TYR A 1 99 ? 6.117 -4.883 -16.4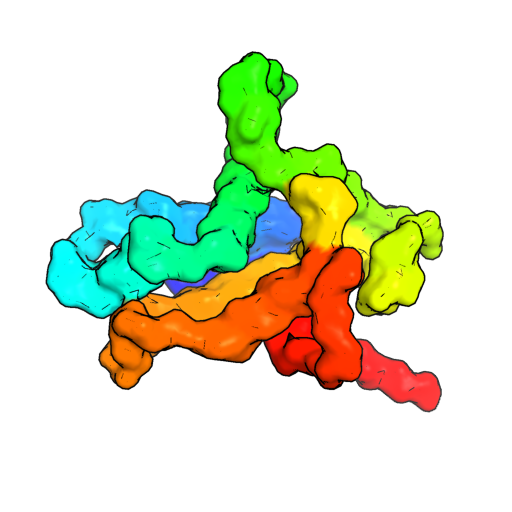28 1.00 62.31 99 TYR A O 1
ATOM 826 N N . SER A 1 100 ? 7.709 -3.502 -17.205 1.00 60.06 100 SER A N 1
ATOM 827 C CA . SER A 1 100 ? 6.833 -2.834 -18.173 1.00 60.06 100 SER A CA 1
ATOM 828 C C . SER A 1 100 ? 6.302 -3.799 -19.231 1.00 60.06 100 SER A C 1
ATOM 830 O O . SER A 1 100 ? 5.139 -3.697 -19.617 1.00 60.06 100 SER A O 1
ATOM 832 N N . TYR A 1 101 ? 7.095 -4.799 -19.634 1.00 58.94 101 TYR A N 1
ATOM 833 C CA . TYR A 1 101 ? 6.625 -5.882 -20.504 1.00 58.94 101 TYR A CA 1
ATOM 834 C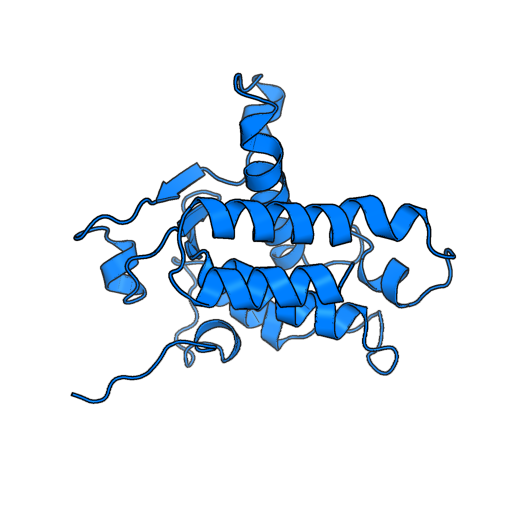 C . TYR A 1 101 ? 5.626 -6.820 -19.798 1.00 58.94 101 TYR A C 1
ATOM 836 O O . TYR A 1 101 ? 4.606 -7.177 -20.381 1.00 58.94 101 TYR A O 1
ATOM 844 N N . PHE A 1 102 ? 5.878 -7.201 -18.538 1.00 63.47 102 PHE A N 1
ATOM 845 C CA . PHE A 1 102 ? 5.046 -8.159 -17.782 1.00 63.47 102 PHE A CA 1
ATOM 846 C C . PHE A 1 102 ? 3.723 -7.604 -17.242 1.00 63.47 102 PHE A C 1
ATOM 848 O O . PHE A 1 102 ? 2.793 -8.374 -16.962 1.00 63.47 102 PHE A O 1
ATOM 855 N N . PHE A 1 103 ? 3.657 -6.294 -17.027 1.00 68.19 103 PHE A N 1
ATOM 856 C CA . PHE A 1 103 ? 2.490 -5.614 -16.469 1.00 68.19 103 PHE A CA 1
ATOM 857 C C . PHE A 1 103 ? 1.838 -4.636 -17.451 1.00 68.19 103 PHE A C 1
ATOM 859 O O . PHE A 1 103 ? 0.752 -4.147 -17.155 1.00 68.19 103 PHE A O 1
ATOM 866 N N . HIS A 1 104 ? 2.440 -4.421 -18.628 1.00 67.69 104 HIS A N 1
ATOM 867 C CA . HIS A 1 104 ? 1.966 -3.505 -19.671 1.00 67.69 104 HIS A CA 1
ATOM 868 C C . HIS A 1 104 ? 1.793 -2.057 -19.181 1.00 67.69 104 HIS A C 1
ATOM 870 O O . HIS A 1 104 ? 0.880 -1.351 -19.605 1.00 67.69 104 HIS A O 1
ATOM 876 N N . GLU A 1 105 ? 2.676 -1.604 -18.287 1.00 71.44 105 GLU A N 1
ATOM 877 C CA . GLU A 1 105 ? 2.664 -0.241 -17.752 1.00 71.44 105 GLU A CA 1
ATOM 878 C C . GLU A 1 105 ? 4.048 0.406 -17.854 1.00 71.44 105 GLU A C 1
ATOM 880 O O . GLU A 1 105 ? 5.053 -0.191 -17.471 1.00 71.44 105 GLU A O 1
ATOM 885 N N . ASN A 1 106 ? 4.091 1.656 -18.315 1.00 74.50 106 ASN A N 1
ATOM 886 C CA . ASN A 1 106 ? 5.275 2.512 -18.240 1.00 74.50 106 ASN A CA 1
ATOM 887 C C . ASN A 1 106 ? 4.986 3.678 -17.284 1.00 74.50 106 ASN A C 1
ATOM 889 O O . ASN A 1 106 ? 4.720 4.801 -17.705 1.00 74.50 106 ASN A O 1
ATOM 893 N N . ILE A 1 107 ? 4.913 3.362 -15.992 1.00 81.81 107 ILE A N 1
ATOM 894 C CA . ILE A 1 107 ? 4.705 4.316 -14.898 1.00 81.81 107 ILE A CA 1
ATOM 895 C C . ILE A 1 107 ? 5.668 3.976 -13.765 1.00 81.81 107 ILE A C 1
ATOM 897 O O . ILE A 1 107 ? 6.156 2.850 -13.685 1.00 81.81 107 ILE A O 1
ATOM 901 N N . LEU A 1 108 ? 5.888 4.925 -12.855 1.00 85.56 108 LEU A N 1
ATOM 902 C CA . LEU A 1 108 ? 6.724 4.710 -11.673 1.00 85.56 108 LEU A CA 1
ATOM 903 C C . LEU A 1 108 ? 6.335 3.436 -10.929 1.00 85.56 108 LEU A C 1
ATOM 905 O O . LEU A 1 108 ? 5.153 3.204 -10.658 1.00 85.56 108 LEU A O 1
ATOM 909 N N . ALA A 1 109 ? 7.330 2.653 -10.538 1.00 88.56 109 ALA A N 1
ATOM 910 C CA . ALA A 1 109 ? 7.116 1.428 -9.791 1.00 88.56 109 ALA A CA 1
ATOM 911 C C . ALA A 1 109 ? 8.244 1.173 -8.797 1.00 88.56 109 ALA A C 1
ATOM 913 O O . ALA A 1 109 ? 9.266 1.857 -8.776 1.00 88.56 109 ALA A O 1
ATOM 914 N N . VAL A 1 110 ? 8.041 0.181 -7.942 1.00 88.75 110 VAL A N 1
ATOM 915 C CA . VAL A 1 110 ? 9.044 -0.283 -6.992 1.00 88.75 110 VAL A CA 1
ATOM 916 C C . VAL A 1 110 ? 9.083 -1.794 -6.966 1.00 88.75 110 VAL A C 1
ATOM 918 O O . VAL A 1 110 ? 8.040 -2.449 -7.044 1.00 88.75 110 VAL A O 1
ATOM 921 N N . THR A 1 111 ? 10.281 -2.332 -6.771 1.00 89.00 111 THR A N 1
ATOM 922 C CA . THR A 1 111 ? 10.451 -3.722 -6.365 1.00 89.00 111 THR A CA 1
ATOM 923 C C . THR A 1 111 ? 10.772 -3.775 -4.877 1.00 89.00 111 THR A C 1
ATOM 925 O O . THR A 1 111 ? 11.580 -2.992 -4.372 1.00 89.00 111 THR A O 1
ATOM 928 N N . ALA A 1 112 ? 10.140 -4.703 -4.164 1.00 87.31 112 ALA A N 1
ATOM 929 C CA . ALA A 1 112 ? 10.423 -5.013 -2.774 1.00 87.31 112 ALA A CA 1
ATOM 930 C C . ALA A 1 112 ? 10.868 -6.468 -2.625 1.00 87.31 112 ALA A C 1
ATOM 932 O O . ALA A 1 112 ? 10.314 -7.369 -3.253 1.00 87.31 112 ALA A O 1
ATOM 933 N N . HIS A 1 113 ? 11.877 -6.699 -1.783 1.00 84.62 113 HIS A N 1
ATOM 934 C CA . HIS A 1 113 ? 12.465 -8.029 -1.573 1.00 84.62 113 HIS A CA 1
ATOM 935 C C . HIS A 1 113 ? 12.859 -8.766 -2.873 1.00 84.62 113 HIS A C 1
ATOM 937 O O . HIS A 1 113 ? 12.826 -9.989 -2.909 1.00 84.62 113 HIS A O 1
ATOM 943 N N . GLY A 1 114 ? 13.213 -8.037 -3.939 1.00 79.25 114 GLY A N 1
ATOM 944 C CA . GLY A 1 114 ? 13.611 -8.595 -5.241 1.00 79.25 114 GLY A CA 1
ATOM 945 C C . GLY A 1 114 ? 12.471 -9.136 -6.114 1.00 79.25 114 GLY A C 1
ATOM 946 O O . GLY A 1 114 ? 12.553 -9.023 -7.330 1.00 79.25 114 GLY A O 1
ATOM 947 N N . ASP A 1 115 ? 11.394 -9.639 -5.511 1.00 87.88 115 ASP A N 1
ATOM 948 C CA . ASP A 1 115 ? 10.375 -10.430 -6.219 1.00 87.88 115 ASP A CA 1
ATOM 949 C C . ASP A 1 115 ? 8.968 -9.812 -6.221 1.00 87.88 115 ASP A C 1
ATOM 951 O O . ASP A 1 115 ? 8.065 -10.299 -6.911 1.00 87.88 115 ASP A O 1
ATOM 955 N N . TRP A 1 116 ? 8.748 -8.752 -5.441 1.00 91.06 116 TRP A N 1
ATOM 956 C CA . TRP A 1 116 ? 7.453 -8.082 -5.360 1.00 91.06 116 TRP A CA 1
ATOM 957 C C . TRP A 1 116 ? 7.464 -6.795 -6.160 1.00 91.06 116 TRP A C 1
ATOM 959 O O . TRP A 1 116 ? 8.170 -5.865 -5.785 1.00 91.06 116 TRP A O 1
ATOM 969 N N . TYR A 1 117 ? 6.645 -6.706 -7.200 1.00 90.88 117 TYR A N 1
ATOM 970 C CA . TYR A 1 117 ? 6.556 -5.522 -8.044 1.00 90.88 117 TYR A CA 1
ATOM 971 C C . TYR A 1 117 ? 5.257 -4.758 -7.808 1.00 90.88 117 TYR A C 1
ATOM 973 O O . TYR A 1 117 ? 4.162 -5.305 -7.949 1.00 90.88 117 TYR A O 1
ATOM 981 N N . PHE A 1 118 ? 5.382 -3.471 -7.495 1.00 91.12 118 PHE A N 1
ATOM 982 C CA . PHE A 1 118 ? 4.257 -2.575 -7.273 1.00 91.12 118 PHE A CA 1
ATOM 983 C C . PHE A 1 118 ? 4.400 -1.325 -8.137 1.00 91.12 118 PHE A C 1
ATOM 985 O O . PHE A 1 118 ? 5.251 -0.476 -7.867 1.00 91.12 118 PHE A O 1
ATOM 992 N N . SER A 1 119 ? 3.532 -1.168 -9.137 1.00 91.25 119 SER A N 1
ATOM 993 C CA . SER A 1 119 ? 3.399 0.115 -9.823 1.00 91.25 119 SER A CA 1
ATOM 994 C C . SER A 1 119 ? 2.720 1.146 -8.920 1.00 91.25 119 SER A C 1
ATOM 996 O O . SER A 1 119 ? 1.989 0.810 -7.979 1.00 91.25 119 SER A O 1
ATOM 998 N N . ILE A 1 120 ? 2.943 2.433 -9.183 1.00 91.50 120 ILE A N 1
ATOM 999 C CA . ILE A 1 120 ? 2.354 3.507 -8.381 1.00 91.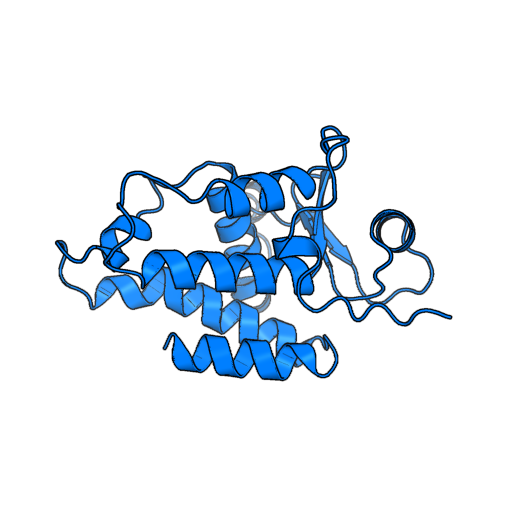50 120 ILE A CA 1
ATOM 1000 C C . ILE A 1 120 ? 0.825 3.505 -8.468 1.00 91.50 120 ILE A C 1
ATOM 1002 O O . ILE A 1 120 ? 0.152 3.806 -7.481 1.00 91.50 120 ILE A O 1
ATOM 1006 N N . ARG A 1 121 ? 0.269 3.097 -9.614 1.00 91.75 121 ARG A N 1
ATOM 1007 C CA . ARG A 1 121 ? -1.171 2.877 -9.787 1.00 91.75 121 ARG A CA 1
ATOM 1008 C C . ARG A 1 121 ? -1.678 1.823 -8.822 1.00 91.75 121 ARG A C 1
ATOM 1010 O O . ARG A 1 121 ? -2.675 2.034 -8.142 1.00 91.75 121 ARG A O 1
ATOM 1017 N N . VAL A 1 122 ? -0.971 0.708 -8.725 1.00 92.31 122 VAL A N 1
ATOM 1018 C CA . VAL A 1 122 ? -1.360 -0.409 -7.865 1.00 92.31 122 VAL A CA 1
ATOM 1019 C C . VAL A 1 122 ? -1.276 -0.014 -6.405 1.00 92.31 122 VAL A C 1
ATOM 1021 O O . VAL A 1 122 ? -2.222 -0.261 -5.663 1.00 92.31 122 VAL A O 1
ATOM 1024 N N . LEU A 1 123 ? -0.201 0.662 -5.992 1.00 94.56 123 LEU A N 1
ATOM 1025 C CA . LEU A 1 123 ? -0.114 1.224 -4.644 1.00 94.56 123 LEU A CA 1
ATOM 1026 C C . LEU A 1 123 ? -1.281 2.178 -4.376 1.00 94.56 123 LEU A C 1
ATOM 1028 O O . LEU A 1 123 ? -1.888 2.113 -3.308 1.00 94.56 123 LEU A O 1
ATOM 1032 N N . GLN A 1 124 ? -1.641 3.021 -5.347 1.00 95.81 124 GLN A N 1
ATOM 1033 C CA . GLN A 1 124 ? -2.804 3.895 -5.235 1.00 95.81 124 GLN A CA 1
ATOM 1034 C C . GLN A 1 124 ? -4.103 3.111 -5.065 1.00 95.81 124 GLN A C 1
ATOM 1036 O O . GLN A 1 124 ? -4.891 3.444 -4.180 1.00 95.81 124 GLN A O 1
ATOM 1041 N N . ASN A 1 125 ? -4.355 2.092 -5.882 1.00 95.56 125 ASN A N 1
ATOM 1042 C CA . ASN A 1 125 ? -5.593 1.316 -5.830 1.00 95.56 125 ASN A CA 1
ATOM 1043 C C . ASN A 1 125 ? -5.685 0.503 -4.531 1.00 95.56 125 ASN A C 1
ATOM 1045 O O . ASN A 1 125 ? -6.722 0.524 -3.873 1.00 95.56 125 ASN A O 1
ATOM 1049 N N . LEU A 1 126 ? -4.583 -0.115 -4.095 1.00 97.25 126 LEU A N 1
ATOM 1050 C CA . LEU A 1 126 ? -4.496 -0.832 -2.821 1.00 97.25 126 LEU A CA 1
ATOM 1051 C C . LEU A 1 126 ? -4.800 0.079 -1.631 1.00 97.25 126 LEU A C 1
ATOM 1053 O O . LEU A 1 126 ? -5.599 -0.285 -0.771 1.00 97.25 126 LEU A O 1
ATOM 1057 N N . TRP A 1 127 ? -4.200 1.271 -1.581 1.00 97.56 127 TRP A N 1
ATOM 1058 C CA . TRP A 1 127 ? -4.456 2.220 -0.498 1.00 97.56 127 TRP A CA 1
ATOM 1059 C C . TRP A 1 127 ? -5.886 2.751 -0.507 1.00 97.56 127 TRP A C 1
ATOM 1061 O O . TRP A 1 127 ? -6.481 2.881 0.562 1.00 97.56 127 TRP A O 1
ATOM 1071 N N . MET A 1 128 ? -6.446 3.034 -1.684 1.00 97.50 128 MET A N 1
ATOM 1072 C CA . MET A 1 128 ? -7.841 3.459 -1.797 1.00 97.50 128 MET A CA 1
ATOM 1073 C C . MET A 1 128 ? -8.790 2.364 -1.305 1.00 97.50 128 MET A C 1
ATOM 1075 O O . MET A 1 128 ? -9.553 2.619 -0.377 1.00 97.50 128 MET A O 1
ATOM 1079 N N . ALA A 1 129 ? -8.665 1.136 -1.816 1.00 96.69 129 ALA A N 1
ATOM 1080 C CA . ALA A 1 129 ? -9.484 0.002 -1.387 1.00 96.69 129 ALA A CA 1
ATOM 1081 C C . ALA A 1 129 ? -9.326 -0.298 0.115 1.00 96.69 129 ALA A C 1
ATOM 1083 O O . ALA A 1 129 ? -10.300 -0.571 0.817 1.00 96.69 129 ALA A O 1
ATOM 1084 N N . TYR A 1 130 ? -8.100 -0.202 0.638 1.00 97.31 130 TYR A N 1
ATOM 1085 C CA . TYR A 1 130 ? -7.837 -0.370 2.063 1.00 97.31 130 TYR A CA 1
ATOM 1086 C C . TYR A 1 130 ? -8.570 0.676 2.905 1.00 97.31 130 TYR A C 1
ATOM 1088 O O . TYR A 1 130 ? -9.235 0.319 3.877 1.00 97.31 130 TYR A O 1
ATOM 1096 N N . PHE A 1 131 ? -8.482 1.960 2.549 1.00 96.69 131 PHE A N 1
ATOM 1097 C CA . PHE A 1 131 ? -9.152 3.000 3.324 1.00 96.69 131 PHE A CA 1
ATOM 1098 C C . PHE A 1 131 ? -10.673 2.994 3.157 1.00 96.69 131 PHE A C 1
ATOM 1100 O O . PHE A 1 131 ? -11.363 3.309 4.124 1.00 96.69 131 PHE A O 1
ATOM 1107 N N . GLU A 1 132 ? -11.204 2.569 2.009 1.00 95.69 132 GLU A N 1
ATOM 1108 C CA . GLU A 1 132 ? -12.636 2.283 1.856 1.00 95.69 132 GLU A CA 1
ATOM 1109 C C . GLU A 1 132 ? -13.101 1.252 2.891 1.00 95.69 132 GLU A C 1
ATOM 1111 O O . GLU A 1 132 ? -14.050 1.514 3.624 1.00 95.69 132 GLU A O 1
ATOM 1116 N N . TRP A 1 133 ? -12.377 0.139 3.053 1.00 95.94 133 TRP A N 1
ATOM 1117 C CA . TRP A 1 133 ? -12.688 -0.852 4.089 1.00 95.94 133 TRP A CA 1
ATOM 1118 C C . TRP A 1 133 ? -12.496 -0.322 5.520 1.00 95.94 133 TRP A C 1
ATOM 1120 O O . TRP A 1 133 ? -13.304 -0.624 6.405 1.00 95.94 133 TRP A O 1
ATOM 1130 N N . VAL A 1 134 ? -11.445 0.467 5.773 1.00 94.69 134 VAL A N 1
ATOM 1131 C CA . VAL A 1 134 ? -11.175 1.052 7.101 1.00 94.69 134 VAL A CA 1
ATOM 1132 C C . VAL A 1 134 ? -12.312 1.963 7.557 1.00 94.69 134 VAL A C 1
ATOM 1134 O O . VAL A 1 134 ? -12.657 1.938 8.737 1.00 94.69 134 VAL A O 1
ATOM 1137 N N . PHE A 1 135 ? -12.865 2.770 6.650 1.00 93.25 135 PHE A N 1
ATOM 1138 C CA . PHE A 1 135 ? -13.910 3.749 6.963 1.00 93.25 135 PHE A CA 1
ATOM 1139 C C . PHE A 1 135 ? -15.338 3.236 6.731 1.00 93.25 135 PHE A C 1
ATOM 1141 O O . PHE A 1 135 ? -16.287 3.968 7.000 1.00 93.25 135 PHE A O 1
ATOM 1148 N N . ASP A 1 136 ? -15.509 1.996 6.272 1.00 92.94 136 ASP A N 1
ATOM 1149 C CA . ASP A 1 136 ? -16.813 1.340 6.207 1.00 92.94 136 ASP A CA 1
ATOM 1150 C C . ASP A 1 136 ? -17.142 0.651 7.541 1.00 92.94 136 ASP A C 1
ATOM 1152 O O . ASP A 1 136 ? -16.714 -0.475 7.804 1.00 92.94 136 ASP A O 1
ATOM 1156 N N . ASP A 1 137 ? -17.922 1.315 8.393 1.00 88.38 137 ASP A N 1
ATOM 1157 C CA . ASP A 1 137 ? -18.339 0.783 9.700 1.00 88.38 137 ASP A CA 1
ATOM 1158 C C . ASP A 1 137 ? -19.225 -0.474 9.605 1.00 88.38 137 ASP A C 1
ATOM 1160 O O . ASP A 1 137 ? -19.408 -1.170 10.605 1.00 88.38 137 ASP A O 1
ATOM 1164 N N . GLN A 1 138 ? -19.757 -0.807 8.423 1.00 91.75 138 GLN A N 1
ATOM 1165 C CA . GLN A 1 138 ? -20.542 -2.027 8.214 1.00 91.75 138 GLN A CA 1
ATOM 1166 C C . GLN A 1 138 ? -19.653 -3.261 8.022 1.00 91.75 138 GLN A C 1
ATOM 1168 O O . GLN A 1 138 ? -20.111 -4.388 8.223 1.00 91.75 138 GLN A O 1
ATOM 1173 N N . GLN A 1 139 ? -18.383 -3.072 7.647 1.00 92.44 139 GLN A N 1
ATOM 1174 C CA . GLN A 1 139 ? -17.450 -4.176 7.440 1.00 92.44 139 GLN A CA 1
ATOM 1175 C C . GLN A 1 139 ? -16.818 -4.622 8.762 1.00 92.44 139 GLN A C 1
ATOM 1177 O O . GLN A 1 139 ? -16.311 -3.778 9.512 1.00 92.44 139 GLN A O 1
ATOM 1182 N N . PRO A 1 140 ? -16.768 -5.935 9.037 1.00 91.62 140 PRO A N 1
ATOM 1183 C CA . PRO A 1 140 ? -16.204 -6.448 10.275 1.00 91.62 140 PRO A CA 1
ATOM 1184 C C . PRO A 1 140 ? -14.683 -6.234 10.359 1.00 91.62 140 PRO A C 1
ATOM 1186 O O . PRO A 1 140 ? -13.965 -6.261 9.359 1.00 91.62 140 PRO A O 1
ATOM 1189 N N . ILE A 1 141 ? -14.195 -5.997 11.581 1.00 89.94 141 ILE A N 1
ATOM 1190 C CA . ILE A 1 141 ? -12.787 -5.673 11.877 1.00 89.94 141 ILE A CA 1
ATOM 1191 C C . ILE A 1 141 ? -11.878 -6.894 11.672 1.00 89.94 141 ILE A C 1
ATOM 1193 O O . ILE A 1 141 ? -10.743 -6.757 11.224 1.00 89.94 141 ILE A O 1
ATOM 1197 N N . ASP A 1 142 ? -12.379 -8.084 11.991 1.00 89.31 142 ASP A N 1
ATOM 1198 C CA . ASP A 1 142 ? -11.666 -9.364 11.944 1.00 89.31 142 ASP A CA 1
ATOM 1199 C C . ASP A 1 142 ? -11.636 -10.000 10.545 1.00 89.31 142 ASP A C 1
ATOM 1201 O O . ASP A 1 142 ? -10.967 -11.013 10.336 1.00 89.31 142 ASP A O 1
ATOM 1205 N N . LYS A 1 143 ? -12.315 -9.394 9.565 1.00 92.19 143 LYS A N 1
ATOM 1206 C CA . LYS A 1 143 ? -12.357 -9.875 8.184 1.00 92.19 143 LYS A CA 1
ATOM 1207 C C . LYS A 1 143 ? -11.679 -8.884 7.246 1.00 92.19 143 LYS A C 1
ATOM 1209 O O . LYS A 1 143 ? -12.315 -7.993 6.681 1.00 92.19 143 LYS A O 1
ATOM 1214 N N . PHE A 1 144 ? -10.378 -9.071 7.055 1.00 95.31 144 PHE A N 1
ATOM 1215 C CA . PHE A 1 144 ? -9.645 -8.323 6.040 1.00 95.31 144 PHE A CA 1
ATOM 1216 C C . PHE A 1 144 ? -10.170 -8.669 4.627 1.00 95.31 144 PHE A C 1
ATOM 1218 O O . PHE A 1 144 ? -10.406 -9.853 4.358 1.00 95.31 144 PHE A O 1
ATOM 1225 N N . PRO A 1 145 ? -10.354 -7.689 3.719 1.00 95.88 145 PRO A N 1
ATOM 1226 C CA . PRO A 1 145 ? -10.886 -7.945 2.382 1.00 95.88 145 PRO A CA 1
ATOM 1227 C C . PRO A 1 145 ? -9.974 -8.856 1.559 1.00 95.88 145 PRO A C 1
ATOM 1229 O O . PRO A 1 145 ? -8.786 -8.571 1.373 1.00 95.88 145 PRO A O 1
ATOM 1232 N N . ILE A 1 146 ? -10.540 -9.945 1.039 1.00 94.12 146 ILE A N 1
ATOM 1233 C CA . ILE A 1 146 ? -9.789 -10.933 0.256 1.00 94.12 146 ILE A CA 1
ATOM 1234 C C . ILE A 1 146 ? -9.323 -10.346 -1.078 1.00 94.12 146 ILE A C 1
ATOM 1236 O O . ILE A 1 146 ? -8.236 -10.657 -1.544 1.00 94.12 146 ILE A O 1
ATOM 1240 N N . GLU A 1 147 ? -10.086 -9.415 -1.644 1.00 93.50 147 GLU A N 1
ATOM 1241 C CA . GLU A 1 147 ? -9.782 -8.758 -2.911 1.00 93.50 147 GLU A CA 1
ATOM 1242 C C . GLU A 1 147 ? -8.501 -7.924 -2.818 1.00 93.50 147 GLU A C 1
ATOM 1244 O O . GLU A 1 147 ? -7.699 -7.914 -3.752 1.00 93.50 147 GLU A O 1
ATOM 1249 N N . ILE A 1 148 ? -8.284 -7.254 -1.678 1.00 95.81 148 ILE A N 1
ATOM 1250 C CA . ILE A 1 148 ? -7.044 -6.515 -1.401 1.00 95.81 148 ILE A CA 1
ATOM 1251 C C . ILE A 1 148 ? -5.887 -7.501 -1.263 1.00 95.81 148 ILE A C 1
ATOM 1253 O O . ILE A 1 148 ? -4.818 -7.284 -1.826 1.00 95.81 148 ILE A O 1
ATOM 1257 N N . LEU A 1 149 ? -6.101 -8.601 -0.542 1.00 94.81 149 LEU A N 1
ATOM 1258 C CA . LEU A 1 149 ? -5.078 -9.615 -0.319 1.00 94.81 149 LEU A CA 1
ATOM 1259 C C . LEU A 1 149 ? -4.618 -10.266 -1.630 1.00 94.81 149 LEU A C 1
ATOM 1261 O O . LEU A 1 149 ? -3.418 -10.373 -1.880 1.00 94.81 149 LEU A O 1
ATOM 1265 N N . ASP A 1 150 ? -5.562 -10.644 -2.487 1.00 93.31 150 ASP A N 1
ATOM 1266 C CA . ASP A 1 150 ? -5.286 -11.234 -3.794 1.00 93.31 150 ASP A CA 1
ATOM 1267 C C . ASP A 1 150 ? -4.581 -10.238 -4.721 1.00 93.31 150 ASP A C 1
ATOM 1269 O O . ASP A 1 150 ? -3.639 -10.613 -5.420 1.00 93.31 150 ASP A O 1
ATOM 1273 N N . ALA A 1 151 ? -4.960 -8.956 -4.676 1.00 93.56 151 ALA A N 1
ATOM 1274 C CA . ALA A 1 151 ? -4.269 -7.899 -5.412 1.00 93.56 151 ALA A CA 1
ATOM 1275 C C . ALA A 1 151 ? -2.808 -7.738 -4.968 1.00 93.56 151 ALA A C 1
ATOM 1277 O O . ALA A 1 151 ? -1.926 -7.621 -5.817 1.00 93.56 151 ALA A O 1
ATOM 1278 N N . ILE A 1 152 ? -2.525 -7.799 -3.662 1.00 94.94 152 ILE A N 1
ATOM 1279 C CA . ILE A 1 152 ? -1.143 -7.754 -3.163 1.00 94.94 152 ILE A CA 1
ATOM 1280 C C . ILE A 1 152 ? -0.382 -9.012 -3.589 1.00 94.94 152 ILE A C 1
ATOM 1282 O O . ILE A 1 152 ? 0.730 -8.912 -4.091 1.00 94.94 152 ILE A O 1
ATOM 1286 N N . ARG A 1 153 ? -0.971 -10.203 -3.457 1.00 93.50 153 ARG A N 1
ATOM 1287 C CA . ARG A 1 153 ? -0.325 -11.468 -3.853 1.00 93.50 153 ARG A CA 1
ATOM 1288 C C . ARG A 1 153 ? -0.018 -11.539 -5.343 1.00 93.50 153 ARG A C 1
ATOM 1290 O O . ARG A 1 153 ? 0.983 -12.131 -5.728 1.00 93.50 153 ARG A O 1
ATOM 1297 N N . TYR A 1 154 ? -0.835 -10.901 -6.174 1.00 91.44 154 TYR A N 1
ATOM 1298 C CA . TYR A 1 154 ? -0.579 -10.775 -7.606 1.00 91.44 154 TYR A CA 1
ATOM 1299 C C . TYR A 1 154 ? 0.696 -9.980 -7.928 1.00 91.44 154 TYR A C 1
ATOM 1301 O O . TYR A 1 154 ? 1.291 -10.182 -8.985 1.00 91.44 154 TYR A O 1
ATOM 1309 N N . CYS A 1 155 ? 1.142 -9.123 -7.003 1.00 90.69 155 CYS A N 1
ATOM 1310 C CA . CYS A 1 155 ? 2.396 -8.374 -7.101 1.00 90.69 155 CYS A CA 1
ATOM 1311 C C . CYS A 1 155 ? 3.634 -9.268 -6.917 1.00 90.69 155 CYS A C 1
ATOM 1313 O O . CYS A 1 155 ? 4.734 -8.862 -7.287 1.00 90.69 155 CYS A O 1
ATOM 1315 N N . HIS A 1 156 ? 3.492 -10.459 -6.320 1.00 92.38 156 HIS A N 1
ATOM 1316 C CA . HIS A 1 156 ? 4.606 -11.380 -6.106 1.00 92.38 156 HIS A CA 1
ATOM 1317 C C . HIS A 1 156 ? 4.855 -12.204 -7.366 1.00 92.38 156 HIS A C 1
ATOM 1319 O O . HIS A 1 156 ? 4.105 -13.127 -7.677 1.00 92.38 156 HIS A O 1
ATOM 1325 N N . ILE A 1 157 ? 5.913 -11.881 -8.100 1.00 86.38 157 ILE A N 1
ATOM 1326 C CA . ILE A 1 157 ? 6.141 -12.409 -9.448 1.00 86.38 157 ILE A CA 1
ATOM 1327 C C . ILE A 1 157 ? 6.373 -13.922 -9.470 1.00 86.38 157 ILE A C 1
ATOM 1329 O O . ILE A 1 157 ? 5.723 -14.587 -10.280 1.00 86.38 157 ILE A O 1
ATOM 1333 N N . PRO A 1 158 ? 7.214 -14.510 -8.593 1.00 86.94 158 PRO A N 1
ATOM 1334 C CA . PRO A 1 158 ? 7.499 -15.942 -8.642 1.00 86.94 158 PRO A CA 1
ATOM 1335 C C . PRO A 1 158 ? 6.275 -16.820 -8.383 1.00 86.94 158 PRO A C 1
ATOM 1337 O O . PRO A 1 158 ? 6.182 -17.922 -8.918 1.00 86.94 158 PRO A O 1
ATOM 1340 N N . THR A 1 159 ? 5.333 -16.349 -7.561 1.00 85.19 159 THR A N 1
ATOM 1341 C CA . THR A 1 159 ? 4.107 -17.092 -7.231 1.00 85.19 159 THR A CA 1
ATOM 1342 C C . THR A 1 159 ? 2.856 -16.385 -7.730 1.00 85.19 159 THR A C 1
ATOM 1344 O O . THR A 1 159 ? 1.781 -16.586 -7.157 1.00 85.19 159 THR A O 1
ATOM 1347 N N . ARG A 1 160 ? 2.982 -15.540 -8.762 1.00 81.12 160 ARG A N 1
ATOM 1348 C CA . ARG A 1 160 ? 1.850 -14.807 -9.327 1.00 81.12 160 ARG A CA 1
ATOM 1349 C C . ARG A 1 160 ? 0.792 -15.833 -9.731 1.00 81.12 160 ARG A C 1
ATOM 1351 O O . ARG A 1 160 ? 1.089 -16.724 -10.533 1.00 81.12 160 ARG A O 1
ATOM 1358 N N . PRO A 1 161 ? -0.422 -15.768 -9.162 1.00 76.00 161 PRO A N 1
ATOM 1359 C CA . PRO A 1 161 ? -1.424 -16.767 -9.463 1.00 76.00 161 PRO A CA 1
ATOM 1360 C C . PRO A 1 161 ? -1.788 -16.684 -10.949 1.00 76.00 161 PRO A C 1
ATOM 1362 O O . PRO A 1 161 ? -1.955 -15.594 -11.490 1.00 76.00 161 PRO A O 1
ATOM 1365 N N . ALA A 1 162 ? -1.974 -17.836 -11.600 1.00 73.38 162 ALA A N 1
ATOM 1366 C CA . ALA A 1 162 ? -2.458 -17.919 -12.986 1.00 73.38 162 ALA A CA 1
ATOM 1367 C C . ALA A 1 162 ? -3.945 -17.515 -13.136 1.00 73.38 162 ALA A C 1
ATOM 1369 O O . ALA A 1 162 ? -4.591 -17.815 -14.139 1.00 73.38 162 ALA A O 1
ATOM 1370 N N . THR A 1 163 ? -4.511 -16.885 -12.106 1.00 72.81 163 THR A N 1
ATOM 1371 C CA . THR A 1 163 ? -5.879 -16.379 -12.074 1.00 72.81 163 THR A CA 1
ATOM 1372 C C . THR A 1 163 ? -5.999 -15.106 -12.911 1.00 72.81 163 THR A C 1
ATOM 1374 O O . THR A 1 163 ? -4.990 -14.457 -13.200 1.00 72.81 163 THR A O 1
ATOM 1377 N N . PRO A 1 164 ? -7.229 -14.696 -13.270 1.00 81.50 164 PRO A N 1
ATOM 1378 C CA . PRO A 1 164 ? -7.450 -13.395 -13.886 1.00 81.50 164 PRO A CA 1
ATOM 1379 C C . PRO A 1 164 ? -6.820 -12.270 -13.059 1.00 81.50 164 PRO A C 1
ATOM 1381 O O . PRO A 1 164 ? -6.806 -12.332 -11.827 1.00 81.50 164 PRO A O 1
ATOM 1384 N N . THR A 1 165 ? -6.324 -11.239 -13.745 1.00 84.25 165 THR A N 1
ATOM 1385 C CA . THR A 1 165 ? -5.800 -10.026 -13.109 1.00 84.25 165 THR A CA 1
ATOM 1386 C C . THR A 1 165 ? -6.832 -9.465 -12.115 1.00 84.25 165 THR A C 1
ATOM 1388 O O . THR A 1 165 ? -7.980 -9.243 -12.514 1.00 84.25 165 THR A O 1
ATOM 1391 N N . PRO A 1 166 ? -6.471 -9.229 -10.838 1.00 87.12 166 PRO A N 1
ATOM 1392 C CA . PRO A 1 166 ? -7.408 -8.739 -9.828 1.00 87.12 166 PRO A CA 1
ATOM 1393 C C . PRO A 1 166 ? -8.051 -7.404 -10.216 1.00 87.12 166 PRO A C 1
ATOM 1395 O O . PRO A 1 166 ? -7.394 -6.537 -10.790 1.00 87.12 166 PRO A O 1
ATOM 1398 N N . ARG A 1 167 ? -9.319 -7.186 -9.834 1.00 87.56 167 ARG A N 1
ATOM 1399 C CA . ARG A 1 167 ? -10.055 -5.944 -10.151 1.00 87.56 167 ARG A CA 1
ATOM 1400 C C . ARG A 1 167 ? -9.309 -4.685 -9.706 1.00 87.56 167 ARG A C 1
ATOM 1402 O O . ARG A 1 167 ? -9.205 -3.749 -10.484 1.00 87.56 167 ARG A O 1
ATOM 1409 N N . ILE A 1 168 ? -8.751 -4.694 -8.494 1.00 88.12 168 ILE A N 1
ATOM 1410 C CA . ILE A 1 168 ? -7.969 -3.577 -7.933 1.00 88.12 168 ILE A CA 1
ATOM 1411 C C . ILE A 1 168 ? -6.767 -3.231 -8.825 1.00 88.12 168 ILE A C 1
ATOM 1413 O O . ILE A 1 168 ? -6.368 -2.076 -8.909 1.00 88.12 168 ILE A O 1
ATOM 1417 N N . TRP A 1 169 ? -6.201 -4.209 -9.532 1.00 84.69 169 TRP A N 1
ATOM 1418 C CA . TRP A 1 169 ? -5.123 -3.961 -10.486 1.00 84.69 169 TRP A CA 1
ATOM 1419 C C . TRP A 1 169 ? -5.638 -3.316 -11.777 1.00 84.69 169 TRP A C 1
ATOM 1421 O O . TRP A 1 169 ? -5.007 -2.417 -12.319 1.00 84.69 169 TRP A O 1
ATOM 1431 N N . LEU A 1 170 ? -6.801 -3.760 -12.256 1.00 83.38 170 LEU A N 1
ATOM 1432 C CA . LEU A 1 170 ? -7.427 -3.261 -13.484 1.00 83.38 170 LEU A CA 1
ATOM 1433 C C . LEU A 1 170 ? -8.058 -1.872 -13.329 1.00 83.38 170 LEU A C 1
ATOM 1435 O O . LEU A 1 170 ? -8.379 -1.221 -14.323 1.00 83.38 170 LEU A O 1
ATOM 1439 N N . GLU A 1 171 ? -8.259 -1.406 -12.098 1.00 82.50 171 GLU A N 1
ATOM 1440 C CA . GLU A 1 171 ? -8.852 -0.102 -11.835 1.00 82.50 171 GLU A CA 1
ATOM 1441 C C . GLU A 1 171 ? -8.047 1.027 -12.488 1.00 82.50 171 GLU A C 1
ATOM 1443 O O . GLU A 1 171 ? -6.856 1.223 -12.235 1.00 82.50 171 GLU A O 1
ATOM 1448 N N . HIS A 1 172 ? -8.751 1.797 -13.321 1.00 74.75 172 HIS A N 1
ATOM 1449 C CA . HIS A 1 172 ? -8.227 2.935 -14.079 1.00 74.75 172 HIS A CA 1
ATOM 1450 C C . HIS A 1 172 ? -7.219 2.585 -15.179 1.00 74.75 172 HIS A C 1
ATOM 1452 O O . HIS A 1 172 ? -6.603 3.495 -15.731 1.00 74.75 172 HIS A O 1
ATOM 1458 N N . ILE A 1 173 ? -7.067 1.308 -15.540 1.00 70.06 173 ILE A N 1
ATOM 1459 C CA . ILE A 1 173 ? -6.476 0.937 -16.827 1.00 70.06 173 ILE A CA 1
ATOM 1460 C C . ILE A 1 173 ? -7.527 1.266 -17.890 1.00 70.06 173 ILE A C 1
ATOM 1462 O O . ILE A 1 173 ? -8.518 0.553 -18.043 1.00 70.06 173 ILE A O 1
ATOM 1466 N N . GLU A 1 174 ? -7.362 2.397 -18.575 1.00 56.03 174 GLU A N 1
ATOM 1467 C CA . GLU A 1 174 ? -8.141 2.671 -19.777 1.00 56.03 174 GLU A CA 1
ATOM 1468 C C . GLU A 1 174 ? -7.770 1.601 -20.804 1.00 56.03 174 GLU A C 1
ATOM 1470 O O . GLU A 1 174 ? -6.648 1.557 -21.302 1.00 56.03 174 GLU A O 1
ATOM 1475 N N . TYR A 1 175 ? -8.700 0.689 -21.080 1.00 41.03 175 TYR A N 1
ATOM 1476 C CA . TYR A 1 175 ? -8.615 -0.132 -22.275 1.00 41.03 175 TYR A CA 1
ATOM 1477 C C . TYR A 1 175 ? -8.877 0.828 -23.435 1.00 41.03 175 TYR A C 1
ATOM 1479 O O . TYR A 1 175 ? -10.017 1.240 -23.646 1.00 41.03 175 TYR A O 1
ATOM 1487 N N . THR A 1 176 ? -7.838 1.242 -24.149 1.00 33.38 176 THR A N 1
ATOM 1488 C CA . THR A 1 176 ? -7.985 1.703 -25.528 1.00 33.38 176 THR A CA 1
ATOM 1489 C C . THR A 1 176 ? -8.085 0.438 -26.378 1.00 33.38 176 THR A C 1
ATOM 1491 O O . THR A 1 176 ? -7.052 -0.181 -26.632 1.00 33.38 176 THR A O 1
ATOM 1494 N N . PRO A 1 177 ? -9.287 -0.037 -26.767 1.00 36.34 177 PRO A N 1
ATOM 1495 C CA . PRO A 1 177 ? -9.351 -0.958 -27.889 1.00 36.34 177 PRO A CA 1
ATOM 1496 C C . PRO A 1 177 ? -8.784 -0.221 -29.108 1.00 36.34 177 PRO A C 1
ATOM 1498 O O . PRO A 1 177 ? -9.148 0.933 -29.346 1.00 36.34 177 PRO A O 1
ATOM 1501 N N . GLU A 1 178 ? -7.844 -0.875 -29.790 1.00 37.53 178 GLU A N 1
ATOM 1502 C CA . GLU A 1 178 ? -7.239 -0.420 -31.050 1.00 37.53 178 GLU A CA 1
ATOM 1503 C C . GLU A 1 178 ? -8.284 -0.020 -32.104 1.00 37.53 178 GLU A C 1
ATOM 1505 O O . GLU A 1 178 ? -9.337 -0.699 -32.201 1.00 37.53 178 GLU A O 1
#

Radius of gyration: 16.18 Å; chains: 1; bounding box: 44×33×52 Å

pLDDT: mean 83.65, std 14.2, range [33.38, 97.56]

Secondary structure (DSSP, 8-state):
-HHHHHHHHHHHTTT--HHHHHHHHHHHHHHHHTGGGGS-TT-HHHHTT-TTTS-HHHHHHHHHHHHHHHTTT-SS--HHHHTT--EEEEE---TT-HHHHHH---S-EEEETTTEEEEHHHHHHHHHHHHHHHH-TTS-TT---HHHHHHHHHTBSTT--SSPPPHHHHTT------